Protein AF-A0A6A6UKY9-F1 (afdb_monomer)

Organism: NCBI:txid703497

Solvent-accessible surface area (backbone atoms only — not comparable to full-atom values): 7192 Å² total; per-residue (Å²): 136,90,79,84,81,82,80,82,78,79,77,76,78,80,74,79,72,76,80,62,87,58,61,52,54,58,41,51,21,41,38,36,56,42,82,43,54,93,46,61,36,49,35,68,48,76,55,53,34,64,42,56,34,28,21,30,5,48,64,37,50,41,63,57,99,52,43,53,72,31,89,56,48,74,26,42,31,41,39,37,50,97,94,44,77,47,76,31,28,31,38,31,61,31,85,89,42,54,71,41,15,38,33,25,16,50,57,31,34,53,75,80,38,72,84,47,91,62,58,40,78,76,31,32,39,37,52,99

Mean predicted aligned error: 8.74 Å

Sequence (128 aa):
MKSFASVLLLSGLAAAIPMANQKRDSGTGDATYYDVSPAKGSCGTQAGNNDPVVALSIPDMANGANPNANPLCGKTITITYGGNSFQGTVYDTCEGCAAGSIDLSQGWFPTVFPTGDGRVHGVTWSIS

Radius of gyration: 21.11 Å; Cα contacts (8 Å, |Δi|>4): 257; chains: 1; bounding box: 61×28×71 Å

Nearest PDB structures (foldseek):
  5ntb-assembly2_B  TM=8.643E-01  e=2.633E-11  Streptomyces mobaraensis
  4jjo-assembly1_A  TM=7.802E-01  e=1.157E-06  Clavibacter michiganensis
  4l48-assembly2_C  TM=7.457E-01  e=1.085E-06  Clavibacter michiganensis subsp. michiganensis NCPPB 382
  4avr-assembly1_B  TM=7.443E-01  e=1.623E-05  Pseudomonas aeruginosa PAO1
  2yuj-assembly1_A  TM=4.829E-01  e=1.815E-02  Homo sapiens

InterPro domains:
  IPR036908 RlpA-like domain superfamily [G3DSA:2.40.40.10] (22-127)
  IPR036908 RlpA-like domain superfamily [SSF50685] (27-126)

Structure (mmCIF, N/CA/C/O backbone):
data_AF-A0A6A6UKY9-F1
#
_entry.id   AF-A0A6A6UKY9-F1
#
loop_
_atom_site.group_PDB
_atom_site.id
_atom_site.type_symbol
_atom_site.label_atom_id
_atom_site.label_alt_id
_atom_site.label_comp_id
_atom_site.label_asym_id
_atom_site.label_entity_id
_atom_site.label_seq_id
_atom_site.pdbx_PDB_ins_code
_atom_site.Cartn_x
_atom_site.Cartn_y
_atom_site.Cartn_z
_atom_site.occupancy
_atom_site.B_iso_or_equiv
_atom_site.auth_seq_id
_atom_site.auth_comp_id
_atom_site.auth_asym_id
_atom_site.auth_atom_id
_atom_site.pdbx_PDB_model_num
ATOM 1 N N . MET A 1 1 ? -46.553 -19.170 -54.657 1.00 41.53 1 MET A N 1
ATOM 2 C CA . MET A 1 1 ? -45.137 -19.487 -54.947 1.00 41.53 1 MET A CA 1
ATOM 3 C C . MET A 1 1 ? -44.309 -18.935 -53.799 1.00 41.53 1 MET A C 1
ATOM 5 O O . MET A 1 1 ? -44.621 -17.856 -53.319 1.00 41.53 1 MET A O 1
ATOM 9 N N . LYS A 1 2 ? -43.392 -19.747 -53.271 1.00 40.88 2 LYS A N 1
ATOM 10 C CA . LYS A 1 2 ? -42.678 -19.545 -52.005 1.00 40.88 2 LYS A CA 1
ATOM 11 C C . LYS A 1 2 ? -41.505 -18.583 -52.224 1.00 40.88 2 LYS A C 1
ATOM 13 O O . LYS A 1 2 ? -40.719 -18.852 -53.121 1.00 40.88 2 LYS A O 1
ATOM 18 N N . SER A 1 3 ? -41.342 -17.569 -51.381 1.00 45.88 3 SER A N 1
ATOM 19 C CA . SER A 1 3 ? -40.032 -16.939 -51.177 1.00 45.88 3 SER A CA 1
ATOM 20 C C . SER A 1 3 ? -39.812 -16.723 -49.689 1.00 45.88 3 SER A C 1
ATOM 22 O O . SER A 1 3 ? -40.409 -15.844 -49.075 1.00 45.88 3 SER A O 1
ATOM 24 N N . PHE A 1 4 ? -38.974 -17.585 -49.122 1.00 51.28 4 PHE A N 1
ATOM 25 C CA . PHE A 1 4 ? -38.369 -17.408 -47.812 1.00 51.28 4 PHE A CA 1
ATOM 26 C C . PHE A 1 4 ? -37.178 -16.464 -47.992 1.00 51.28 4 PHE A C 1
ATOM 28 O O . PHE A 1 4 ? -36.269 -16.768 -48.762 1.00 51.28 4 PHE A O 1
ATOM 35 N N . ALA A 1 5 ? -37.193 -15.315 -47.319 1.00 53.22 5 ALA A N 1
ATOM 36 C CA . ALA A 1 5 ? -36.020 -14.459 -47.219 1.00 53.22 5 ALA A CA 1
ATOM 37 C C . ALA A 1 5 ? -35.097 -15.024 -46.129 1.00 53.22 5 ALA A C 1
ATOM 39 O O . ALA A 1 5 ? -35.503 -15.163 -44.974 1.00 53.22 5 ALA A O 1
ATOM 40 N N . SER A 1 6 ? -33.878 -15.395 -46.523 1.00 52.47 6 SER A N 1
ATOM 41 C CA . SER A 1 6 ? -32.817 -15.888 -45.645 1.00 52.47 6 SER A CA 1
ATOM 42 C C . SER A 1 6 ? -32.491 -14.887 -44.541 1.00 52.47 6 SER A C 1
ATOM 44 O O . SER A 1 6 ? -32.079 -13.761 -44.812 1.00 52.47 6 SER A O 1
ATOM 46 N N . VAL A 1 7 ? -32.600 -15.333 -43.293 1.00 56.91 7 VAL A N 1
ATOM 47 C CA . VAL A 1 7 ? -32.018 -14.646 -42.141 1.00 56.91 7 VAL A CA 1
ATOM 48 C C . VAL A 1 7 ? -30.530 -15.000 -42.109 1.00 56.91 7 VAL A C 1
ATOM 50 O O . VAL A 1 7 ? -30.158 -16.111 -41.734 1.00 56.91 7 VAL A O 1
ATOM 53 N N . LEU A 1 8 ? -29.672 -14.074 -42.542 1.00 53.53 8 LEU A N 1
ATOM 54 C CA . LEU A 1 8 ? -28.234 -14.154 -42.288 1.00 53.53 8 LEU A CA 1
ATOM 55 C C . LEU A 1 8 ? -27.988 -13.830 -40.810 1.00 53.53 8 LEU A C 1
ATOM 57 O O . LEU A 1 8 ? -27.949 -12.670 -40.407 1.00 53.53 8 LEU A O 1
ATOM 61 N N . LEU A 1 9 ? -27.831 -14.874 -40.000 1.00 53.72 9 LEU A N 1
ATOM 62 C CA . LEU A 1 9 ? -27.263 -14.768 -38.661 1.00 53.72 9 LEU A CA 1
ATOM 63 C C . LEU A 1 9 ? -25.771 -14.440 -38.810 1.00 53.72 9 LEU A C 1
ATOM 65 O O . LEU A 1 9 ? -24.958 -15.333 -39.040 1.00 53.72 9 LEU A O 1
ATOM 69 N N . LEU A 1 10 ? -25.400 -13.161 -38.693 1.00 54.88 10 LEU A N 1
ATOM 70 C CA . LEU A 1 10 ? -24.013 -12.799 -38.401 1.00 54.88 10 LEU A CA 1
ATOM 71 C C . LEU A 1 10 ? -23.723 -13.247 -36.966 1.00 54.88 10 LEU A C 1
ATOM 73 O O . LEU A 1 10 ? -24.028 -12.547 -36.002 1.00 54.88 10 LEU A O 1
ATOM 77 N N . SER A 1 11 ? -23.145 -14.437 -36.827 1.00 60.59 11 SER A N 1
ATOM 78 C CA . SER A 1 11 ? -22.480 -14.862 -35.602 1.00 60.59 11 SER A CA 1
ATOM 79 C C . SER A 1 11 ? -21.306 -13.915 -35.350 1.00 60.59 11 SER A C 1
ATOM 81 O O . SER A 1 11 ? -20.234 -14.073 -35.935 1.00 60.59 11 SER A O 1
ATOM 83 N N . GLY A 1 12 ? -21.523 -12.890 -34.527 1.00 59.25 12 GLY A N 1
ATOM 84 C CA . GLY A 1 12 ? -20.445 -12.046 -34.033 1.00 59.25 12 GLY A CA 1
ATOM 85 C C . GLY A 1 12 ? -19.465 -12.909 -33.246 1.00 59.25 12 GLY A C 1
ATOM 86 O O . GLY A 1 12 ? -19.816 -13.436 -32.192 1.00 59.25 12 GLY A O 1
ATOM 87 N N . LEU A 1 13 ? -18.244 -13.077 -33.758 1.00 59.88 13 LEU A N 1
ATOM 88 C CA . LEU A 1 13 ? -17.138 -13.557 -32.940 1.00 59.88 13 LEU A CA 1
ATOM 89 C C . LEU A 1 13 ? -16.892 -12.501 -31.858 1.00 59.88 13 LEU A C 1
ATOM 91 O O . LEU A 1 13 ? -16.353 -11.432 -32.140 1.00 59.88 13 LEU A O 1
ATOM 95 N N . ALA A 1 14 ? -17.269 -12.801 -30.619 1.00 62.69 14 ALA A N 1
ATOM 96 C CA . ALA A 1 14 ? -16.682 -12.126 -29.475 1.00 62.69 14 ALA A CA 1
ATOM 97 C C . ALA A 1 14 ? -15.205 -12.539 -29.429 1.00 62.69 14 ALA A C 1
ATOM 99 O O . ALA A 1 14 ? -14.867 -13.631 -28.973 1.00 62.69 14 ALA A O 1
ATOM 100 N N . ALA A 1 15 ? -14.319 -11.699 -29.964 1.00 60.22 15 ALA A N 1
ATOM 101 C CA . ALA A 1 15 ? -12.900 -11.834 -29.691 1.00 60.22 15 ALA A CA 1
ATOM 102 C C . ALA A 1 15 ? -12.717 -11.639 -28.180 1.00 60.22 15 ALA A C 1
ATOM 104 O O . ALA A 1 15 ? -12.991 -10.559 -27.656 1.00 60.22 15 ALA A O 1
ATOM 105 N N . ALA A 1 16 ? -12.298 -12.689 -27.472 1.00 61.09 16 ALA A N 1
ATOM 106 C CA . ALA A 1 16 ? -11.808 -12.548 -26.112 1.00 61.09 16 ALA A CA 1
ATOM 107 C C . ALA A 1 16 ? -10.575 -11.640 -26.182 1.00 61.09 16 ALA A C 1
ATOM 109 O O . ALA A 1 16 ? -9.507 -12.070 -26.617 1.00 61.09 16 ALA A O 1
ATOM 110 N N . ILE A 1 17 ? -10.742 -10.361 -25.836 1.00 60.03 17 ILE A N 1
ATOM 111 C CA . ILE A 1 17 ? -9.611 -9.457 -25.661 1.00 60.03 17 ILE A CA 1
ATOM 112 C C . ILE A 1 17 ? -8.780 -10.100 -24.549 1.00 60.03 17 ILE A C 1
ATOM 114 O O . ILE A 1 17 ? -9.328 -10.324 -23.464 1.00 60.03 17 ILE A O 1
ATOM 118 N N . PRO A 1 18 ? -7.506 -10.457 -24.787 1.00 53.19 18 PRO A N 1
ATOM 119 C CA . PRO A 1 18 ? -6.663 -10.895 -23.694 1.00 53.19 18 PRO A CA 1
ATOM 120 C C . PRO A 1 18 ? -6.673 -9.751 -22.686 1.00 53.19 18 PRO A C 1
ATOM 122 O O . PRO A 1 18 ? -6.326 -8.622 -23.039 1.00 53.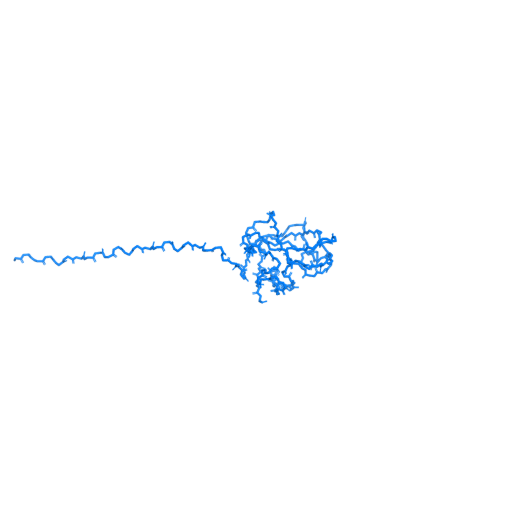19 18 PRO A O 1
ATOM 125 N N . MET A 1 19 ? -7.145 -10.015 -21.463 1.00 52.22 19 MET A N 1
ATOM 126 C CA . MET A 1 19 ? -6.977 -9.073 -20.367 1.00 52.22 19 MET A CA 1
ATOM 127 C C . MET A 1 19 ? -5.473 -8.941 -20.190 1.00 52.22 19 MET A C 1
ATOM 129 O O . MET A 1 19 ? -4.822 -9.798 -19.598 1.00 52.22 19 MET A O 1
ATOM 133 N N . ALA A 1 20 ? -4.905 -7.926 -20.840 1.00 50.97 20 ALA A N 1
ATOM 134 C CA . ALA A 1 20 ? -3.524 -7.557 -20.657 1.00 50.97 20 ALA A CA 1
ATOM 135 C C . ALA A 1 20 ? -3.286 -7.432 -19.152 1.00 50.97 20 ALA A C 1
ATOM 137 O O . ALA A 1 20 ? -4.213 -7.113 -18.407 1.00 50.97 20 ALA A O 1
ATOM 138 N N . ASN A 1 21 ? -2.053 -7.700 -18.738 1.00 55.69 21 ASN A N 1
ATOM 139 C CA . ASN A 1 21 ? -1.543 -7.537 -17.383 1.00 55.69 21 ASN A CA 1
ATOM 140 C C . ASN A 1 21 ? -1.655 -6.053 -16.973 1.00 55.69 21 ASN A C 1
ATOM 142 O O . ASN A 1 21 ? -0.679 -5.308 -16.990 1.00 55.69 21 ASN A O 1
ATOM 146 N N . GLN A 1 22 ? -2.887 -5.590 -16.769 1.00 60.97 22 GLN A N 1
ATOM 147 C CA . GLN A 1 22 ? -3.242 -4.212 -16.509 1.00 60.97 22 GLN A CA 1
ATOM 148 C C . GLN A 1 22 ? -3.105 -4.010 -15.024 1.00 60.97 22 GLN A C 1
ATOM 150 O O . GLN A 1 22 ? -3.677 -4.732 -14.206 1.00 60.97 22 GLN A O 1
ATOM 155 N N . LYS A 1 23 ? -2.323 -2.998 -14.702 1.00 71.31 23 LYS A N 1
ATOM 156 C CA . LYS A 1 23 ? -2.174 -2.552 -13.344 1.00 71.31 23 LYS A CA 1
ATOM 157 C C . LYS A 1 23 ? -3.525 -2.101 -12.803 1.00 71.31 23 LYS A C 1
ATOM 159 O O . LYS A 1 23 ? -4.273 -1.429 -13.511 1.00 71.31 23 LYS A O 1
ATOM 164 N N . ARG A 1 24 ? -3.833 -2.468 -11.562 1.00 81.00 24 ARG A N 1
ATOM 165 C CA . ARG A 1 24 ? -5.114 -2.124 -10.943 1.00 81.00 24 ARG A CA 1
ATOM 166 C C . ARG A 1 24 ? -4.970 -0.889 -10.070 1.00 81.00 24 ARG A C 1
ATOM 168 O O . ARG A 1 24 ? -4.059 -0.800 -9.253 1.00 81.00 24 ARG A O 1
ATOM 175 N N . ASP A 1 25 ? -5.883 0.052 -10.262 1.00 90.12 25 ASP A N 1
ATOM 176 C CA . ASP A 1 25 ? -6.042 1.254 -9.444 1.00 90.12 25 ASP A CA 1
ATOM 177 C C . ASP A 1 25 ? -7.032 1.041 -8.289 1.00 90.12 25 ASP A C 1
ATOM 179 O O . ASP A 1 25 ? -7.258 1.945 -7.496 1.00 90.12 25 ASP A O 1
ATOM 183 N N . SER A 1 26 ? -7.627 -0.146 -8.174 1.00 96.69 26 SER A N 1
ATOM 184 C CA . SER A 1 26 ? -8.548 -0.510 -7.101 1.00 96.69 26 SER A CA 1
ATOM 185 C C . SER A 1 26 ? -8.641 -2.022 -6.914 1.00 96.69 26 SER A C 1
ATOM 187 O O . SER A 1 26 ? -8.439 -2.800 -7.855 1.00 96.69 26 SER A O 1
ATOM 189 N N . GLY A 1 27 ? -8.986 -2.454 -5.701 1.00 97.12 27 GLY A N 1
ATOM 190 C CA . GLY A 1 27 ? -9.056 -3.869 -5.360 1.00 97.12 27 GLY A CA 1
ATOM 191 C C . GLY A 1 27 ? -9.844 -4.187 -4.097 1.00 97.12 27 GLY A C 1
ATOM 192 O O . GLY A 1 27 ? -10.315 -3.314 -3.367 1.00 97.12 27 GLY A O 1
ATOM 193 N N . THR A 1 28 ? -10.037 -5.484 -3.879 1.00 98.44 28 THR A N 1
ATOM 194 C CA . THR A 1 28 ? -10.657 -6.045 -2.679 1.00 98.44 28 THR A CA 1
ATOM 195 C C . THR A 1 28 ? -9.958 -7.351 -2.351 1.00 98.44 28 THR A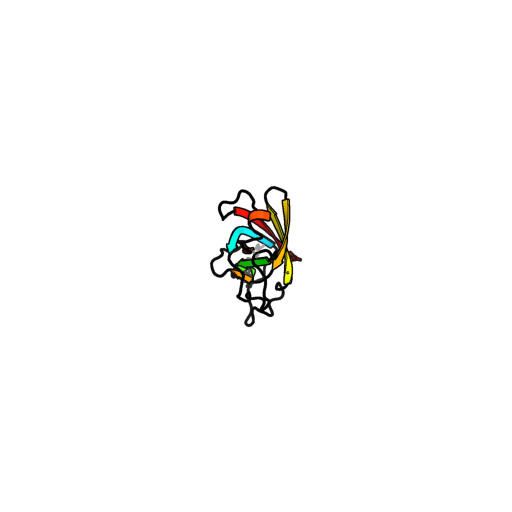 C 1
ATOM 197 O O . THR A 1 28 ? -9.779 -8.174 -3.249 1.00 98.44 28 THR A O 1
ATOM 200 N N . GLY A 1 29 ? -9.580 -7.544 -1.095 1.00 97.94 29 GLY A N 1
ATOM 201 C CA . GLY A 1 29 ? -8.850 -8.728 -0.668 1.00 97.94 29 GLY A CA 1
ATOM 202 C C . GLY A 1 29 ? -8.521 -8.699 0.815 1.00 97.94 29 GLY A C 1
ATOM 203 O O . GLY A 1 29 ? -9.229 -8.079 1.614 1.00 97.94 29 GLY A O 1
ATOM 204 N N . ASP A 1 30 ? -7.447 -9.393 1.163 1.00 98.38 30 ASP A N 1
ATOM 205 C CA . ASP A 1 30 ? -6.949 -9.434 2.530 1.00 98.38 30 ASP A CA 1
ATOM 206 C C . ASP A 1 30 ? -5.959 -8.296 2.779 1.00 98.38 30 ASP A C 1
ATOM 208 O O . ASP A 1 30 ? -5.216 -7.906 1.880 1.00 98.38 30 ASP A O 1
ATOM 212 N N . ALA A 1 31 ? -5.896 -7.822 4.017 1.00 98.38 31 ALA A N 1
ATOM 213 C CA . ALA A 1 31 ? -4.789 -7.022 4.513 1.00 98.38 31 ALA A CA 1
ATOM 214 C C . ALA A 1 31 ? -3.997 -7.806 5.560 1.00 98.38 31 ALA A C 1
ATOM 216 O O . ALA A 1 31 ? -4.582 -8.354 6.500 1.00 98.38 31 ALA A O 1
ATOM 217 N N . THR A 1 32 ? -2.677 -7.825 5.416 1.00 98.44 32 THR A N 1
ATOM 218 C CA . THR A 1 32 ? -1.723 -8.327 6.417 1.00 98.44 32 THR A CA 1
ATOM 219 C C . THR A 1 32 ? -0.675 -7.263 6.732 1.00 98.44 32 THR A C 1
ATOM 221 O O . THR A 1 32 ? -0.862 -6.090 6.388 1.00 98.44 32 THR A O 1
ATOM 224 N N . TYR A 1 33 ? 0.399 -7.653 7.420 1.00 98.12 33 TYR A N 1
ATOM 225 C CA . TYR A 1 33 ? 1.557 -6.798 7.601 1.00 98.12 33 TYR A CA 1
ATOM 226 C C . TYR A 1 33 ? 2.892 -7.535 7.472 1.00 98.12 33 TYR A C 1
ATOM 228 O O . TYR A 1 33 ? 2.981 -8.744 7.700 1.00 98.12 33 TYR A O 1
ATOM 236 N N . TYR A 1 34 ? 3.950 -6.761 7.221 1.00 97.44 34 TYR A N 1
ATOM 237 C CA . TYR A 1 34 ? 5.329 -7.239 7.165 1.00 97.44 34 TYR A CA 1
ATOM 238 C C . TYR A 1 34 ? 6.334 -6.213 7.715 1.00 97.44 34 TYR A C 1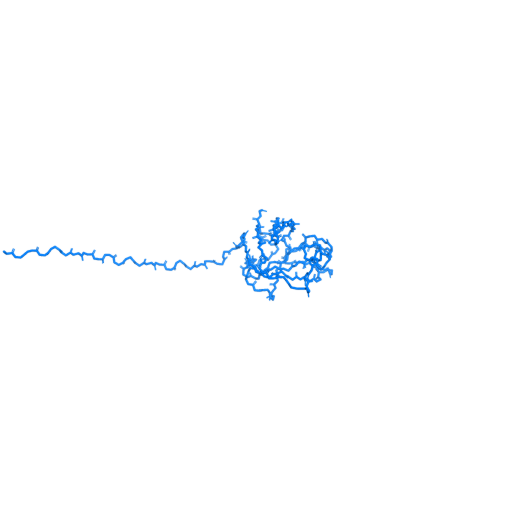
ATOM 240 O O . TYR A 1 34 ? 6.021 -5.033 7.909 1.00 97.44 34 TYR A O 1
ATOM 248 N N . ASP A 1 35 ? 7.553 -6.683 7.988 1.00 97.25 35 ASP A N 1
ATOM 249 C CA . ASP A 1 35 ? 8.694 -5.835 8.338 1.00 97.25 35 ASP A CA 1
ATOM 250 C C . ASP A 1 35 ? 9.269 -5.199 7.063 1.00 97.25 35 ASP A C 1
ATOM 252 O O . ASP A 1 35 ? 9.753 -5.905 6.175 1.00 97.25 35 ASP A O 1
ATOM 256 N N . VAL A 1 36 ? 9.192 -3.870 6.955 1.00 95.00 36 VAL A N 1
ATOM 257 C CA . VAL A 1 36 ? 9.576 -3.119 5.743 1.00 95.00 36 VAL A CA 1
ATOM 258 C C . VAL A 1 36 ? 11.012 -2.595 5.802 1.00 95.00 36 VAL A C 1
ATOM 260 O O . VAL A 1 36 ? 11.521 -2.076 4.809 1.00 95.00 36 VAL A O 1
ATOM 263 N N . SER A 1 37 ? 11.664 -2.707 6.963 1.00 91.19 37 SER A N 1
ATOM 264 C CA . SER A 1 37 ? 12.984 -2.149 7.265 1.00 91.19 37 SER A CA 1
ATOM 265 C C . SER A 1 37 ? 13.977 -3.271 7.601 1.00 91.19 37 SER A C 1
ATOM 267 O O . SER A 1 37 ? 13.582 -4.289 8.157 1.00 91.19 37 SER A O 1
ATOM 269 N N . PRO A 1 38 ? 15.284 -3.144 7.291 1.00 88.50 38 PRO A N 1
ATOM 270 C CA . PRO A 1 38 ? 15.987 -2.005 6.681 1.00 88.50 38 PRO A CA 1
ATOM 271 C C . PRO A 1 38 ? 16.045 -2.054 5.144 1.00 88.50 38 PRO A C 1
ATOM 273 O O . PRO A 1 38 ? 16.793 -1.291 4.519 1.00 88.50 38 PRO A O 1
ATOM 276 N N . ALA A 1 39 ? 15.326 -2.992 4.527 1.00 86.94 39 ALA A N 1
ATOM 277 C CA . ALA A 1 39 ? 15.357 -3.207 3.089 1.00 86.94 39 ALA A CA 1
ATOM 278 C C . ALA A 1 39 ? 14.650 -2.082 2.316 1.00 86.94 39 ALA A C 1
ATOM 280 O O . ALA A 1 39 ? 13.861 -1.307 2.848 1.00 86.94 39 ALA A O 1
ATOM 281 N N . LYS A 1 40 ? 14.962 -1.993 1.023 1.00 95.06 40 LYS A N 1
ATOM 282 C CA . LYS A 1 40 ? 14.198 -1.175 0.082 1.00 95.06 40 LYS A CA 1
ATOM 283 C C . LYS A 1 40 ? 13.074 -2.021 -0.497 1.00 95.06 40 LYS A C 1
ATOM 285 O O . LYS A 1 40 ? 13.348 -3.138 -0.929 1.00 95.06 40 LYS A O 1
ATOM 290 N N . GLY A 1 41 ? 11.867 -1.469 -0.560 1.00 96.31 41 GLY A N 1
ATOM 291 C CA . GLY A 1 41 ? 10.765 -2.083 -1.297 1.00 96.31 41 GLY A CA 1
ATOM 292 C C . GLY A 1 41 ? 11.031 -2.088 -2.804 1.00 96.31 41 GLY A C 1
ATOM 293 O O . GLY A 1 41 ? 11.962 -1.438 -3.297 1.00 96.31 41 GLY A O 1
ATOM 294 N N . SER A 1 42 ? 10.180 -2.773 -3.565 1.00 97.94 42 SER A N 1
ATOM 295 C CA . SER A 1 42 ? 10.265 -2.885 -5.023 1.00 97.94 42 SER A CA 1
ATOM 296 C C . SER A 1 42 ? 10.209 -1.536 -5.746 1.00 97.94 42 SER A C 1
ATOM 298 O O . SER A 1 42 ? 10.576 -1.458 -6.911 1.00 97.94 42 SER A O 1
ATOM 300 N N . CYS A 1 43 ? 9.755 -0.469 -5.080 1.00 98.19 43 CYS A N 1
ATOM 301 C CA . CYS A 1 43 ? 9.807 0.895 -5.605 1.00 98.19 43 CYS A CA 1
ATOM 302 C C . CYS A 1 43 ? 11.184 1.574 -5.476 1.00 98.19 43 CYS A C 1
ATOM 304 O O . CYS A 1 43 ? 11.377 2.682 -5.973 1.00 98.19 43 CYS A O 1
ATOM 306 N N . GLY A 1 44 ? 12.165 0.933 -4.835 1.00 97.56 44 GLY A N 1
ATOM 307 C CA . GLY A 1 44 ? 13.554 1.400 -4.754 1.00 97.56 44 GLY A CA 1
ATOM 308 C C . GLY A 1 44 ? 13.840 2.452 -3.671 1.00 97.56 44 GLY A C 1
ATOM 309 O O . GLY A 1 44 ? 14.985 2.918 -3.549 1.00 97.56 44 GLY A O 1
ATOM 310 N N . THR A 1 45 ? 12.839 2.814 -2.868 1.00 95.94 45 THR A N 1
ATOM 311 C CA . THR A 1 45 ? 12.947 3.716 -1.711 1.00 95.94 45 THR A CA 1
ATOM 312 C C . THR A 1 45 ? 13.033 2.927 -0.401 1.00 95.94 45 THR A C 1
ATOM 314 O O . THR A 1 45 ? 12.793 1.724 -0.386 1.00 95.94 45 THR A O 1
ATOM 317 N N . GLN A 1 46 ? 13.443 3.587 0.688 1.00 96.19 46 GLN A N 1
ATOM 318 C CA . GLN A 1 46 ? 13.390 3.029 2.047 1.00 96.19 46 GLN A CA 1
ATOM 319 C C . GLN A 1 46 ? 12.178 3.595 2.787 1.00 96.19 46 GLN A C 1
ATOM 321 O O . GLN A 1 46 ? 11.812 4.749 2.555 1.00 96.19 46 GLN A O 1
ATOM 326 N N . ALA A 1 47 ? 11.617 2.801 3.693 1.00 96.81 47 ALA A N 1
ATOM 327 C CA . ALA A 1 47 ? 10.593 3.194 4.653 1.00 96.81 47 ALA A CA 1
ATOM 328 C C . ALA A 1 47 ? 10.870 2.520 6.009 1.00 96.81 47 ALA A C 1
ATOM 330 O O . ALA A 1 47 ? 11.585 1.518 6.087 1.00 96.81 47 ALA A O 1
ATOM 331 N N . GLY A 1 48 ? 10.329 3.082 7.084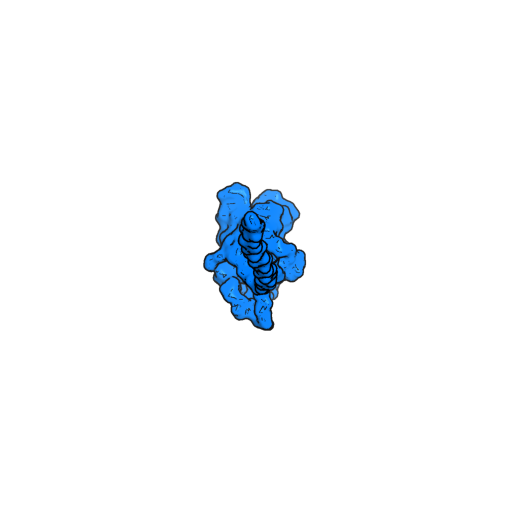 1.00 97.62 48 GLY A N 1
ATOM 332 C CA . GLY A 1 48 ? 10.321 2.494 8.418 1.00 97.62 48 GLY A CA 1
ATOM 333 C C . GLY A 1 48 ? 9.017 1.755 8.720 1.00 97.62 48 GLY A C 1
ATOM 334 O O . GLY A 1 48 ? 7.976 2.018 8.125 1.00 97.62 48 GLY A O 1
ATOM 335 N N . ASN A 1 49 ? 9.043 0.872 9.722 1.00 96.94 49 ASN A N 1
ATOM 336 C CA . ASN A 1 49 ? 7.881 0.046 10.083 1.00 96.94 49 ASN A CA 1
ATOM 337 C C . ASN A 1 49 ? 6.645 0.832 10.531 1.00 96.94 49 ASN A C 1
ATOM 339 O O . ASN A 1 49 ? 5.558 0.272 10.518 1.00 96.94 49 ASN A O 1
ATOM 343 N N . ASN A 1 50 ? 6.785 2.102 10.910 1.00 97.56 50 ASN A N 1
ATOM 344 C CA . ASN A 1 50 ? 5.657 2.956 11.295 1.00 97.56 50 ASN A CA 1
ATOM 345 C C . ASN A 1 50 ? 5.174 3.871 10.159 1.00 97.56 50 ASN A C 1
ATOM 347 O O . ASN A 1 50 ? 4.186 4.580 10.341 1.00 97.56 50 ASN A O 1
ATOM 351 N N . ASP A 1 51 ? 5.863 3.890 9.015 1.00 98.25 51 ASP A N 1
ATOM 352 C CA . ASP A 1 51 ? 5.454 4.717 7.884 1.00 98.25 51 ASP A CA 1
ATOM 353 C C . ASP A 1 51 ? 4.203 4.113 7.232 1.00 98.25 51 ASP A C 1
ATOM 355 O O . ASP A 1 51 ? 4.118 2.888 7.116 1.00 98.25 51 ASP A O 1
ATOM 359 N N . PRO A 1 52 ? 3.236 4.924 6.769 1.00 98.44 52 PRO A N 1
ATOM 360 C CA . PRO A 1 52 ? 2.012 4.427 6.153 1.00 98.44 52 PRO A CA 1
ATOM 361 C C . PRO A 1 52 ? 2.277 3.965 4.713 1.00 98.44 52 PRO A C 1
ATOM 363 O O . PRO A 1 52 ? 1.937 4.643 3.741 1.00 98.44 52 PRO A O 1
ATOM 366 N N . VAL A 1 53 ? 2.936 2.818 4.570 1.00 98.62 53 VAL A N 1
ATOM 367 C CA . VAL A 1 53 ? 3.319 2.215 3.289 1.00 98.62 53 VAL A CA 1
ATOM 368 C C . VAL A 1 53 ? 2.646 0.862 3.081 1.00 98.62 53 VAL A C 1
ATOM 370 O O . VAL A 1 53 ? 2.297 0.172 4.041 1.00 98.62 53 VAL A O 1
ATOM 373 N N . VAL A 1 54 ? 2.445 0.507 1.811 1.00 98.62 54 VAL A N 1
ATOM 374 C CA . VAL A 1 54 ? 1.711 -0.691 1.391 1.00 98.62 54 VAL A CA 1
ATOM 375 C C . VAL A 1 54 ? 2.442 -1.413 0.265 1.00 98.62 54 VAL A C 1
ATOM 377 O O . VAL A 1 54 ? 2.843 -0.796 -0.729 1.00 98.62 54 VAL A O 1
ATOM 380 N N . ALA A 1 55 ? 2.541 -2.732 0.387 1.00 98.62 55 ALA A N 1
ATOM 381 C CA . ALA A 1 55 ? 2.883 -3.635 -0.695 1.00 98.62 55 ALA A CA 1
ATOM 382 C C . ALA A 1 55 ? 1.613 -4.109 -1.420 1.00 98.62 55 ALA A C 1
ATOM 384 O O . ALA A 1 55 ? 0.645 -4.535 -0.786 1.00 98.62 55 ALA A O 1
ATOM 385 N N . LEU A 1 56 ? 1.618 -4.059 -2.751 1.00 98.62 56 LEU A N 1
ATOM 386 C CA . LEU A 1 56 ? 0.552 -4.625 -3.586 1.00 98.62 56 LEU A CA 1
ATOM 387 C C . LEU A 1 56 ? 0.916 -6.050 -4.011 1.00 98.62 56 LEU A C 1
ATOM 389 O O . LEU A 1 56 ? 2.089 -6.345 -4.222 1.00 98.62 56 LEU A O 1
ATOM 393 N N . SER A 1 57 ? -0.069 -6.928 -4.197 1.00 98.25 57 SER A N 1
ATOM 394 C CA . SER A 1 57 ? 0.170 -8.266 -4.759 1.00 98.25 57 SER A CA 1
ATOM 395 C C . SER A 1 57 ? 0.863 -8.217 -6.133 1.00 98.25 57 SER A C 1
ATOM 397 O O . SER A 1 57 ? 0.742 -7.224 -6.855 1.00 98.25 57 SER A O 1
ATOM 399 N N . ILE A 1 58 ? 1.547 -9.294 -6.547 1.00 97.25 58 ILE A N 1
ATOM 400 C CA . ILE A 1 58 ? 2.157 -9.377 -7.894 1.00 97.25 58 ILE A CA 1
ATOM 401 C C . ILE A 1 58 ? 1.150 -9.014 -9.008 1.00 97.25 58 ILE A C 1
ATOM 403 O O . ILE A 1 58 ? 1.496 -8.173 -9.847 1.00 97.25 58 ILE A O 1
ATOM 407 N N . PRO A 1 59 ? -0.079 -9.577 -9.038 1.00 96.25 59 PRO A N 1
ATOM 408 C CA . PRO A 1 59 ? -1.064 -9.237 -10.065 1.00 96.25 59 PRO A CA 1
ATOM 409 C C . PRO A 1 59 ? -1.475 -7.759 -10.085 1.00 96.25 59 PRO A C 1
ATOM 411 O O . PRO A 1 59 ? -1.654 -7.201 -11.163 1.00 96.25 59 PRO A O 1
ATOM 414 N N . ASP A 1 60 ? -1.607 -7.108 -8.925 1.00 97.50 60 ASP A N 1
ATOM 415 C CA . ASP A 1 60 ? -2.045 -5.704 -8.862 1.00 97.50 60 ASP A CA 1
ATOM 416 C C . ASP A 1 60 ? -0.881 -4.725 -9.080 1.00 97.50 60 ASP A C 1
ATOM 418 O O . ASP A 1 60 ? -1.044 -3.634 -9.646 1.00 97.50 60 ASP A O 1
ATOM 422 N N . MET A 1 61 ? 0.325 -5.108 -8.651 1.00 96.88 61 MET A N 1
ATOM 423 C CA . MET A 1 61 ? 1.522 -4.318 -8.890 1.00 96.88 61 MET A CA 1
ATOM 424 C C . MET A 1 61 ? 1.929 -4.373 -10.362 1.00 96.88 61 MET A C 1
ATOM 426 O O . MET A 1 61 ? 2.338 -3.345 -10.899 1.00 96.88 61 MET A O 1
ATOM 430 N N . ALA A 1 62 ? 1.765 -5.529 -11.018 1.00 96.38 62 ALA A N 1
ATOM 431 C CA . ALA A 1 62 ? 2.020 -5.742 -12.444 1.00 96.38 62 ALA A CA 1
ATOM 432 C C . ALA A 1 62 ? 3.353 -5.119 -12.904 1.00 96.38 62 ALA A C 1
ATOM 434 O O . ALA A 1 62 ? 3.397 -4.325 -13.846 1.00 96.38 62 ALA A O 1
ATOM 435 N N . ASN A 1 63 ? 4.438 -5.428 -12.185 1.00 96.19 63 ASN A N 1
ATOM 436 C CA . ASN A 1 63 ? 5.752 -4.849 -12.458 1.00 96.19 63 ASN A CA 1
ATOM 437 C C . ASN A 1 63 ? 6.202 -5.095 -13.903 1.00 96.19 63 ASN A C 1
ATOM 439 O O . ASN A 1 63 ? 6.049 -6.187 -14.449 1.00 96.19 63 ASN A O 1
ATOM 443 N N . GLY A 1 64 ? 6.807 -4.065 -14.496 1.00 94.56 64 GLY A N 1
ATOM 444 C CA . GLY A 1 64 ? 7.593 -4.204 -15.717 1.00 94.56 64 GLY A CA 1
ATOM 445 C C . GLY A 1 64 ? 9.005 -4.719 -15.425 1.00 94.56 64 GLY A C 1
ATOM 446 O O . GLY A 1 64 ? 9.318 -5.142 -14.315 1.00 94.56 64 GLY A O 1
ATOM 447 N N . ALA A 1 65 ? 9.892 -4.615 -16.417 1.00 96.44 65 ALA A N 1
ATOM 448 C CA . ALA A 1 65 ? 11.281 -5.069 -16.292 1.00 96.44 65 ALA A CA 1
ATOM 449 C C . ALA A 1 65 ? 12.064 -4.377 -15.157 1.00 96.44 65 ALA A C 1
ATOM 451 O O . ALA A 1 65 ? 12.964 -4.978 -14.580 1.00 96.44 65 ALA A O 1
ATOM 452 N N . ASN A 1 66 ? 11.725 -3.122 -14.841 1.00 97.19 66 ASN A N 1
ATOM 453 C CA . ASN A 1 66 ? 12.265 -2.399 -13.694 1.00 97.19 66 ASN A CA 1
ATOM 454 C C . ASN A 1 66 ? 11.124 -2.058 -12.715 1.00 97.19 66 ASN A C 1
ATOM 456 O O . ASN A 1 66 ? 10.345 -1.148 -13.016 1.00 97.19 66 ASN A O 1
ATOM 460 N N . PRO A 1 67 ? 11.019 -2.737 -11.559 1.00 97.00 67 PRO A N 1
ATOM 461 C CA . PRO A 1 67 ? 9.957 -2.479 -10.587 1.00 97.00 67 PRO A CA 1
ATOM 462 C C . PRO A 1 67 ? 10.059 -1.079 -9.959 1.00 97.00 67 PRO A C 1
ATOM 464 O O . PRO A 1 67 ? 9.034 -0.467 -9.672 1.00 97.00 67 PRO A O 1
ATOM 467 N N . ASN A 1 68 ? 11.260 -0.499 -9.870 1.00 98.06 68 ASN A N 1
ATOM 468 C CA . ASN A 1 68 ? 11.452 0.848 -9.320 1.00 98.06 68 ASN A CA 1
ATOM 469 C C . ASN A 1 68 ? 10.832 1.939 -10.210 1.00 98.06 68 ASN A C 1
ATOM 471 O O . ASN A 1 68 ? 10.567 3.044 -9.749 1.00 98.06 68 ASN A O 1
ATOM 475 N N . ALA A 1 69 ? 10.641 1.649 -11.502 1.00 97.38 69 ALA A N 1
ATOM 476 C CA . ALA A 1 69 ? 10.037 2.560 -12.474 1.00 97.38 69 ALA A CA 1
ATOM 477 C C . ALA A 1 69 ? 8.526 2.329 -12.636 1.00 97.38 69 ALA A C 1
ATOM 479 O O . ALA A 1 69 ? 7.913 2.833 -13.580 1.00 97.38 69 ALA A O 1
ATOM 480 N N . ASN A 1 70 ? 7.923 1.530 -11.757 1.00 96.69 70 ASN A N 1
ATOM 481 C CA . ASN A 1 70 ? 6.511 1.227 -11.828 1.00 96.69 70 ASN A CA 1
ATOM 482 C C . ASN A 1 70 ? 5.672 2.500 -11.554 1.00 96.69 70 ASN A C 1
ATOM 484 O O . ASN A 1 70 ? 5.882 3.155 -10.534 1.00 96.69 70 ASN A O 1
ATOM 488 N N . PRO A 1 71 ? 4.692 2.854 -12.410 1.00 96.25 71 PRO A N 1
ATOM 489 C CA . PRO A 1 71 ? 3.929 4.098 -12.283 1.00 96.25 71 PRO A CA 1
ATOM 490 C C . PRO A 1 71 ? 3.037 4.206 -11.037 1.00 96.25 71 PRO A C 1
ATOM 492 O O . PRO A 1 71 ? 2.555 5.305 -10.765 1.00 96.25 71 PRO A O 1
ATOM 495 N N . LEU A 1 72 ? 2.790 3.118 -10.287 1.00 97.19 72 LEU A N 1
ATOM 496 C CA . LEU A 1 72 ? 2.129 3.253 -8.977 1.00 97.19 72 LEU A CA 1
ATOM 497 C C . LEU A 1 72 ? 3.092 3.478 -7.821 1.00 97.19 72 LEU A C 1
ATOM 499 O O . LEU A 1 72 ? 2.625 3.824 -6.745 1.00 97.19 72 LEU A O 1
ATOM 503 N N . CYS A 1 73 ? 4.402 3.332 -8.003 1.00 98.06 73 CYS A N 1
ATOM 504 C CA . CYS A 1 73 ? 5.341 3.656 -6.937 1.00 98.06 73 CYS A CA 1
ATOM 505 C C . CYS A 1 73 ? 5.175 5.108 -6.481 1.00 98.06 73 CYS A C 1
ATOM 507 O O . CYS A 1 73 ? 5.168 6.031 -7.296 1.00 98.06 73 CYS A O 1
ATOM 509 N N . GLY A 1 74 ? 5.016 5.306 -5.171 1.00 97.88 74 GLY A N 1
ATOM 510 C CA . GLY A 1 74 ? 4.791 6.627 -4.584 1.00 97.88 74 GLY A CA 1
ATOM 511 C C . GLY A 1 74 ? 3.365 7.168 -4.738 1.00 97.88 74 GLY A C 1
ATOM 512 O O . GLY A 1 74 ? 3.094 8.276 -4.277 1.00 97.88 74 GLY A O 1
ATOM 513 N N . LYS A 1 75 ? 2.444 6.427 -5.368 1.00 98.25 75 LYS A N 1
ATOM 514 C CA . LYS A 1 75 ? 1.035 6.826 -5.446 1.00 98.25 75 LYS A CA 1
ATOM 515 C C . LYS A 1 75 ? 0.333 6.650 -4.110 1.00 98.25 75 LYS A C 1
ATOM 517 O O . LYS A 1 75 ? 0.675 5.765 -3.322 1.00 98.25 75 LYS A O 1
ATOM 522 N N . THR A 1 76 ? -0.675 7.490 -3.886 1.00 98.56 76 THR A N 1
ATOM 523 C CA . THR A 1 76 ? -1.502 7.395 -2.684 1.00 98.56 76 THR A CA 1
ATOM 524 C C . THR A 1 76 ? -2.457 6.225 -2.841 1.00 98.56 76 THR A C 1
ATOM 526 O O . THR A 1 76 ? -3.151 6.130 -3.850 1.00 98.56 76 THR A O 1
ATOM 529 N N . ILE A 1 77 ? -2.506 5.357 -1.836 1.00 98.75 77 ILE A N 1
ATOM 530 C CA . ILE A 1 77 ? -3.505 4.298 -1.716 1.00 98.75 77 ILE A CA 1
ATOM 531 C C . ILE A 1 77 ? -4.449 4.629 -0.563 1.00 98.75 77 ILE A C 1
ATOM 533 O O . ILE A 1 77 ? -4.014 4.896 0.556 1.00 98.75 77 ILE A O 1
ATOM 537 N N . THR A 1 78 ? -5.749 4.609 -0.842 1.00 98.69 78 THR A N 1
ATOM 538 C CA . THR A 1 78 ? -6.809 4.728 0.159 1.00 98.69 78 THR A CA 1
ATOM 539 C C . THR A 1 78 ? -7.358 3.343 0.458 1.00 98.69 78 THR A C 1
ATOM 541 O O . THR A 1 78 ? -7.915 2.704 -0.432 1.00 98.69 78 THR A O 1
ATOM 544 N N . ILE A 1 79 ? -7.204 2.893 1.700 1.00 98.56 79 ILE A N 1
ATOM 545 C CA . ILE A 1 79 ? -7.702 1.623 2.233 1.00 98.56 79 ILE A CA 1
ATOM 546 C C . ILE A 1 79 ? -9.012 1.892 2.971 1.00 98.56 79 ILE A C 1
ATOM 548 O O . ILE A 1 79 ? -9.046 2.752 3.848 1.00 98.56 79 ILE A O 1
ATOM 552 N N . THR A 1 80 ? -10.066 1.140 2.666 1.00 98.06 80 THR A N 1
ATOM 553 C CA . THR A 1 80 ? -11.383 1.265 3.294 1.00 98.06 80 THR A CA 1
ATOM 554 C C . THR A 1 80 ? -11.830 -0.061 3.906 1.00 98.06 80 THR A C 1
ATOM 556 O O . THR A 1 80 ? -11.881 -1.097 3.233 1.00 98.06 80 THR A O 1
ATOM 559 N N . TYR A 1 81 ? -12.190 -0.015 5.191 1.00 96.06 81 TYR A N 1
ATOM 560 C CA . TYR A 1 81 ? -12.691 -1.155 5.959 1.00 96.06 81 TYR A CA 1
ATOM 561 C C . TYR A 1 81 ? -13.590 -0.690 7.111 1.00 96.06 81 TYR A C 1
ATOM 563 O O . TYR A 1 81 ? -13.293 0.294 7.790 1.00 96.06 81 TYR A O 1
ATOM 571 N N . GLY A 1 82 ? -14.710 -1.386 7.335 1.00 92.38 82 GLY A N 1
ATOM 572 C CA . GLY A 1 82 ? -15.619 -1.091 8.452 1.00 92.38 82 GLY A CA 1
ATOM 573 C C . GLY A 1 82 ? -16.161 0.347 8.478 1.00 92.38 82 GLY A C 1
ATOM 574 O O . GLY A 1 82 ? -16.420 0.875 9.553 1.00 92.38 82 GLY A O 1
ATOM 575 N N . GLY A 1 83 ? -16.283 0.999 7.315 1.00 94.50 83 GLY A N 1
ATOM 576 C CA . GLY A 1 83 ? -16.725 2.396 7.192 1.00 94.50 83 GLY A CA 1
ATOM 577 C C . GLY A 1 83 ? -15.637 3.453 7.424 1.00 94.50 83 GLY A C 1
ATOM 578 O O . GLY A 1 83 ? -15.917 4.639 7.268 1.00 94.50 83 GLY A O 1
ATOM 579 N N . ASN A 1 84 ? -14.408 3.047 7.751 1.00 95.88 84 ASN A N 1
ATOM 580 C CA . ASN A 1 84 ? -13.261 3.940 7.914 1.00 95.88 84 ASN A CA 1
ATOM 581 C C . ASN A 1 84 ? -12.366 3.913 6.674 1.00 95.88 84 ASN A C 1
ATOM 583 O O . ASN A 1 84 ? -12.305 2.896 5.980 1.00 95.88 84 ASN A O 1
ATOM 587 N N . SER A 1 85 ? 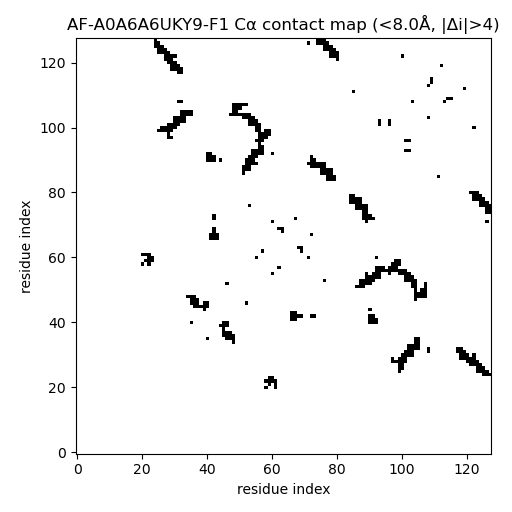-11.636 5.007 6.446 1.00 97.50 85 SER A N 1
ATOM 588 C CA . SER A 1 85 ? -10.657 5.125 5.364 1.00 97.50 85 SER A CA 1
ATOM 589 C C . SER A 1 85 ? -9.309 5.615 5.878 1.00 97.50 85 SER A C 1
ATOM 591 O O . SER A 1 85 ? -9.243 6.543 6.683 1.00 97.50 85 SER A O 1
ATOM 593 N N . PHE A 1 86 ? -8.237 5.019 5.366 1.00 98.25 86 PHE A N 1
ATOM 594 C CA . PHE A 1 86 ? -6.854 5.305 5.737 1.00 98.25 86 PHE A CA 1
ATOM 595 C C . PHE A 1 86 ? -6.023 5.513 4.477 1.00 98.25 86 PHE A C 1
ATOM 597 O O . PHE A 1 86 ? -6.198 4.794 3.497 1.00 98.25 86 PHE A O 1
ATOM 604 N N . GLN A 1 87 ? -5.123 6.492 4.496 1.00 98.50 87 GLN A N 1
ATOM 605 C CA . GLN A 1 87 ? -4.254 6.786 3.360 1.00 98.50 87 GLN A CA 1
ATOM 606 C C . GLN A 1 87 ? -2.825 6.354 3.657 1.00 98.50 87 GLN A C 1
ATOM 608 O O . GLN A 1 87 ? -2.299 6.628 4.736 1.00 98.50 87 GLN A O 1
ATOM 613 N N . GLY A 1 88 ? -2.214 5.708 2.674 1.00 98.38 88 GLY A N 1
ATOM 614 C CA . GLY A 1 88 ? -0.807 5.352 2.671 1.00 98.38 88 GLY A CA 1
ATOM 615 C C . GLY A 1 88 ? -0.202 5.511 1.284 1.00 98.38 88 GLY A C 1
ATOM 616 O O . GLY A 1 88 ? -0.795 6.114 0.389 1.00 98.38 88 GLY A O 1
ATOM 617 N N . THR A 1 89 ? 0.986 4.950 1.105 1.00 98.69 89 THR A N 1
ATOM 618 C CA . THR A 1 89 ? 1.759 5.045 -0.135 1.00 98.69 89 THR A CA 1
ATOM 619 C C . THR A 1 89 ? 2.077 3.658 -0.673 1.00 98.69 89 THR A C 1
ATOM 621 O O . THR A 1 89 ? 2.537 2.790 0.068 1.00 98.69 89 THR A O 1
ATOM 624 N N . VAL A 1 90 ? 1.878 3.450 -1.973 1.00 98.56 90 VAL A N 1
ATOM 625 C CA . VAL A 1 90 ? 2.333 2.232 -2.655 1.00 98.56 90 VAL A CA 1
ATOM 626 C C . VAL A 1 90 ? 3.862 2.217 -2.684 1.00 98.56 90 VAL A C 1
ATOM 628 O O . VAL A 1 90 ? 4.496 3.124 -3.231 1.00 98.56 90 VAL A O 1
ATOM 631 N N . TYR A 1 91 ? 4.443 1.182 -2.086 1.00 98.44 91 TYR A N 1
ATOM 632 C CA . TYR A 1 91 ? 5.869 1.113 -1.757 1.00 98.44 91 TYR A CA 1
ATOM 633 C C . TYR A 1 91 ? 6.557 -0.155 -2.269 1.00 98.44 91 TYR A C 1
ATOM 635 O O . TYR A 1 91 ? 7.746 -0.125 -2.594 1.00 98.44 91 TYR A O 1
ATOM 643 N N . ASP A 1 92 ? 5.831 -1.268 -2.353 1.00 98.44 92 ASP A N 1
ATOM 644 C CA . ASP A 1 92 ? 6.449 -2.575 -2.564 1.00 98.44 92 ASP A CA 1
ATOM 645 C C . ASP A 1 92 ? 5.530 -3.553 -3.310 1.00 98.44 92 ASP A C 1
ATOM 647 O O . ASP A 1 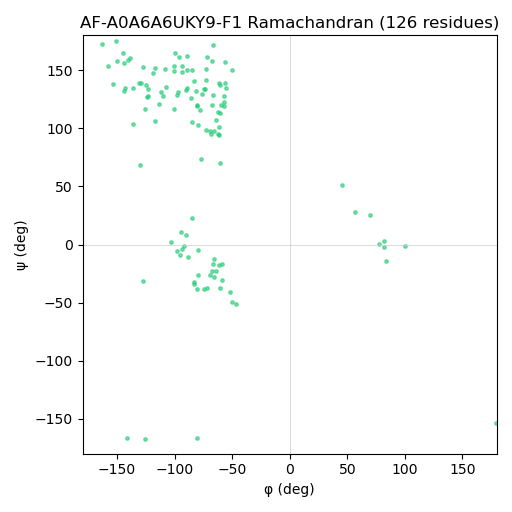92 ? 4.359 -3.267 -3.585 1.00 98.44 92 ASP A O 1
ATOM 651 N N . THR A 1 93 ? 6.075 -4.723 -3.629 1.00 98.38 93 THR A N 1
ATOM 652 C CA . THR A 1 93 ? 5.363 -5.868 -4.188 1.00 98.38 93 THR A CA 1
ATOM 653 C C . THR A 1 93 ? 5.359 -7.005 -3.177 1.00 98.38 93 THR A C 1
ATOM 655 O O . THR A 1 93 ? 6.409 -7.517 -2.807 1.00 98.38 93 THR A O 1
ATOM 658 N N . CYS A 1 94 ? 4.177 -7.457 -2.779 1.00 98.25 94 CYS A N 1
ATOM 659 C CA . CYS A 1 94 ? 4.015 -8.647 -1.961 1.00 98.25 94 CYS A CA 1
ATOM 660 C C . CYS A 1 94 ? 3.983 -9.895 -2.855 1.00 98.25 94 CYS A C 1
ATOM 662 O O . CYS A 1 94 ? 2.981 -10.178 -3.520 1.00 98.25 94 CYS A O 1
ATOM 664 N N . GLU A 1 95 ? 5.075 -10.661 -2.859 1.00 96.62 95 GLU A N 1
ATOM 665 C CA . GLU A 1 95 ? 5.215 -11.855 -3.704 1.00 96.62 95 GLU A CA 1
ATOM 666 C C . GLU A 1 95 ? 4.310 -13.022 -3.281 1.00 96.62 95 GLU A C 1
ATOM 668 O O . GLU A 1 95 ? 3.923 -13.842 -4.112 1.00 96.62 95 GLU A O 1
ATOM 673 N N . GLY A 1 96 ? 3.939 -13.082 -1.998 1.00 96.50 96 GLY A N 1
ATOM 674 C CA . GLY A 1 96 ? 3.062 -14.116 -1.439 1.00 96.50 96 GLY A CA 1
ATOM 675 C C . GLY A 1 96 ? 1.576 -13.746 -1.390 1.00 96.50 96 GLY A C 1
ATOM 676 O O . GLY A 1 96 ? 0.760 -14.570 -0.979 1.00 96.50 96 GLY A O 1
ATOM 677 N N . CYS A 1 97 ? 1.205 -12.521 -1.770 1.00 97.94 97 CYS A N 1
ATOM 678 C CA . CYS A 1 97 ? -0.170 -12.044 -1.654 1.00 97.94 97 CYS A CA 1
ATOM 679 C C . CYS A 1 97 ? -1.032 -12.496 -2.838 1.00 97.94 97 CYS A C 1
ATOM 681 O O . CYS A 1 97 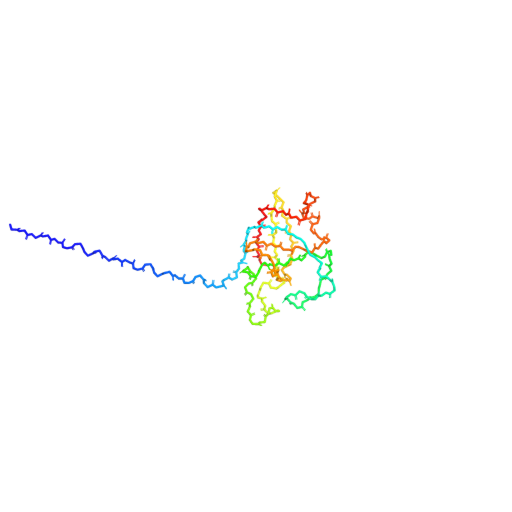? -0.614 -12.454 -3.996 1.00 97.94 97 CYS A O 1
ATOM 683 N N . ALA A 1 98 ? -2.280 -12.867 -2.546 1.00 97.75 98 ALA A N 1
ATOM 684 C CA . ALA A 1 98 ? -3.297 -13.089 -3.568 1.00 97.75 98 ALA A CA 1
ATOM 685 C C . ALA A 1 98 ? -3.684 -11.773 -4.268 1.00 97.75 98 ALA A C 1
ATOM 687 O O . ALA A 1 98 ? -3.526 -10.691 -3.703 1.00 97.75 98 ALA A O 1
ATOM 688 N N . ALA A 1 99 ? -4.231 -11.869 -5.484 1.00 97.12 99 ALA A N 1
ATOM 689 C CA . ALA A 1 99 ? -4.765 -10.710 -6.198 1.00 97.12 99 ALA A CA 1
ATOM 690 C C . ALA A 1 99 ? -5.825 -9.980 -5.354 1.00 97.12 99 ALA A C 1
ATOM 692 O O . ALA A 1 99 ? -6.711 -10.610 -4.780 1.00 97.12 99 ALA A O 1
ATOM 693 N N . GLY A 1 100 ? -5.745 -8.653 -5.305 1.00 97.38 100 GLY A N 1
ATOM 694 C CA . GLY A 1 100 ? -6.576 -7.784 -4.478 1.00 97.38 100 GLY A CA 1
ATOM 695 C C . GLY A 1 100 ? -6.092 -7.614 -3.036 1.00 97.38 100 GLY A C 1
ATOM 696 O O . GLY A 1 100 ? -6.559 -6.686 -2.375 1.00 97.38 100 GLY A O 1
ATOM 697 N N . SER A 1 101 ? -5.171 -8.452 -2.552 1.00 98.50 101 SER A N 1
ATOM 698 C CA . SER A 1 101 ? -4.632 -8.356 -1.194 1.00 98.50 101 SER A CA 1
ATOM 699 C C . SER A 1 101 ? -3.468 -7.368 -1.099 1.00 98.50 101 SER A C 1
ATOM 701 O O . SER A 1 101 ? -2.707 -7.174 -2.052 1.00 98.50 101 SER A O 1
ATOM 703 N N . ILE A 1 102 ? -3.328 -6.765 0.078 1.00 98.69 102 ILE A N 1
ATOM 704 C CA . ILE A 1 102 ? -2.322 -5.756 0.408 1.00 98.69 102 ILE A CA 1
ATOM 705 C C . ILE A 1 102 ? -1.560 -6.141 1.677 1.00 98.69 102 ILE A C 1
ATOM 707 O O . ILE A 1 102 ? -2.100 -6.818 2.552 1.00 98.69 102 ILE A O 1
ATOM 711 N N . ASP A 1 103 ? -0.321 -5.675 1.793 1.00 98.50 103 ASP A N 1
ATOM 712 C CA . ASP A 1 103 ? 0.521 -5.906 2.969 1.00 98.50 103 ASP A CA 1
ATOM 713 C C . ASP A 1 103 ? 1.014 -4.563 3.514 1.00 98.50 103 ASP A C 1
ATOM 715 O O . ASP A 1 103 ? 1.681 -3.806 2.808 1.00 98.50 103 ASP A O 1
ATOM 719 N N . LEU A 1 104 ? 0.620 -4.207 4.733 1.00 98.62 104 LEU A N 1
ATOM 720 C CA . LEU A 1 104 ? 0.961 -2.918 5.339 1.00 98.62 104 LEU A CA 1
ATOM 721 C C . LEU A 1 104 ? 2.287 -3.022 6.097 1.00 98.62 104 LEU A C 1
ATOM 723 O O . LEU A 1 104 ? 2.721 -4.101 6.497 1.00 98.62 104 LEU A O 1
ATOM 727 N N . SER A 1 105 ? 2.908 -1.884 6.385 1.00 98.25 105 SER A N 1
ATOM 728 C CA . SER A 1 105 ? 4.001 -1.869 7.355 1.00 98.25 105 SER A CA 1
ATOM 729 C C . SER A 1 105 ? 3.531 -2.318 8.747 1.00 98.25 105 SER A C 1
ATOM 731 O O . SER A 1 105 ? 2.450 -1.949 9.224 1.00 98.25 105 SER A O 1
ATOM 733 N N . GLN A 1 106 ? 4.362 -3.121 9.418 1.00 97.12 106 GLN A N 1
ATOM 734 C CA . GLN A 1 106 ? 4.048 -3.755 10.704 1.00 97.12 106 GLN A CA 1
ATOM 735 C C . GLN A 1 106 ? 3.539 -2.793 11.787 1.00 97.12 106 GLN A C 1
ATOM 737 O O . GLN A 1 106 ? 2.630 -3.135 12.541 1.00 97.12 106 GLN A O 1
ATOM 742 N N . GLY A 1 107 ? 4.119 -1.601 11.894 1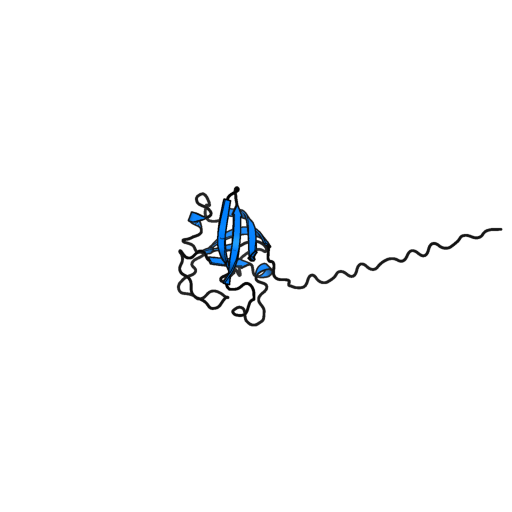.00 96.62 107 GLY A N 1
ATOM 743 C CA . GLY A 1 107 ? 3.738 -0.597 12.887 1.00 96.62 107 GLY A CA 1
ATOM 744 C C . GLY A 1 107 ? 2.483 0.191 12.514 1.00 96.62 107 GLY A C 1
ATOM 745 O O . GLY A 1 107 ? 1.760 0.643 13.403 1.00 96.62 107 GLY A O 1
ATOM 746 N N . TRP A 1 108 ? 2.170 0.320 11.222 1.00 97.62 108 TRP A N 1
ATOM 747 C CA . TRP A 1 108 ? 0.955 1.004 10.778 1.00 97.62 108 TRP A CA 1
ATOM 748 C C . TRP A 1 108 ? -0.280 0.100 10.807 1.00 97.62 108 TRP A C 1
ATOM 750 O O . TRP A 1 108 ? -1.366 0.567 11.151 1.00 97.62 108 TRP A O 1
ATOM 760 N N . PHE A 1 109 ? -0.129 -1.197 10.528 1.00 98.06 109 PHE A N 1
ATOM 761 C CA . PHE A 1 109 ? -1.234 -2.161 10.519 1.00 98.06 109 PHE A CA 1
ATOM 762 C C . PHE A 1 109 ? -2.174 -2.088 11.736 1.00 98.06 109 PHE A C 1
ATOM 764 O O . PHE A 1 109 ? -3.376 -1.943 11.515 1.00 98.06 109 PHE A O 1
ATOM 771 N N . PRO A 1 110 ? -1.708 -2.100 13.004 1.00 95.94 110 PRO A N 1
ATOM 772 C CA . PRO A 1 110 ? -2.608 -2.013 14.160 1.00 95.94 110 PRO A CA 1
ATOM 773 C C . PRO A 1 110 ? -3.325 -0.658 14.283 1.00 95.94 110 PRO A C 1
ATOM 775 O O . PRO A 1 110 ? -4.332 -0.564 14.980 1.00 95.94 110 PRO A O 1
ATOM 778 N N . THR A 1 111 ? -2.852 0.391 13.600 1.00 94.38 111 THR A N 1
ATOM 779 C CA . THR A 1 111 ? -3.572 1.674 13.503 1.00 94.38 111 THR A CA 1
ATOM 780 C C . THR A 1 111 ? -4.772 1.565 12.560 1.00 94.38 111 THR A C 1
ATOM 782 O O . THR A 1 111 ? -5.827 2.133 12.832 1.00 94.38 111 THR A O 1
ATOM 785 N N . VAL A 1 112 ? -4.617 0.828 11.457 1.00 95.50 112 VAL A N 1
ATOM 786 C CA . VAL A 1 112 ? -5.662 0.621 10.440 1.00 95.50 112 VAL A CA 1
ATOM 787 C C . VAL A 1 112 ? -6.651 -0.468 10.879 1.00 95.50 112 VAL A C 1
ATOM 789 O O . VAL A 1 112 ? -7.860 -0.341 10.684 1.00 95.50 112 VAL A O 1
ATOM 792 N N . PHE A 1 113 ? -6.141 -1.522 11.517 1.00 96.12 113 PHE A N 1
ATOM 793 C CA . PHE A 1 113 ? -6.868 -2.730 11.900 1.00 96.12 113 PHE A CA 1
ATOM 794 C C . PHE A 1 113 ? -6.627 -3.090 13.379 1.00 96.12 113 PHE A C 1
ATOM 796 O O . PHE A 1 113 ? -6.007 -4.112 13.677 1.00 96.12 113 PHE A O 1
ATOM 803 N N . PRO A 1 114 ? -7.129 -2.291 14.338 1.00 89.94 114 PRO A N 1
ATOM 804 C CA . PRO A 1 114 ? -6.817 -2.452 15.764 1.00 89.94 114 PRO A CA 1
ATOM 805 C C . PRO A 1 114 ? -7.312 -3.767 16.378 1.00 89.94 114 PRO A C 1
ATOM 807 O O . PRO A 1 114 ? -6.800 -4.201 17.405 1.00 89.94 114 PRO A O 1
ATOM 810 N N . THR A 1 115 ? -8.318 -4.397 15.770 1.00 83.38 115 THR A N 1
ATOM 811 C CA . THR A 1 115 ? -8.870 -5.688 16.203 1.00 83.38 115 THR A CA 1
ATOM 812 C C . THR A 1 115 ? -8.418 -6.861 15.332 1.00 83.38 115 THR A C 1
ATOM 814 O O . THR A 1 115 ? -8.878 -7.979 15.555 1.00 83.38 115 THR A O 1
ATOM 817 N N . GLY A 1 116 ? -7.560 -6.627 14.333 1.00 71.81 116 GLY A N 1
ATOM 818 C CA . GLY A 1 116 ? -7.051 -7.684 13.463 1.00 71.81 116 GLY A CA 1
ATOM 819 C C . GLY A 1 116 ? -6.031 -8.560 14.190 1.00 71.81 116 GLY A C 1
ATOM 820 O O . GLY A 1 116 ? -5.102 -8.050 14.810 1.00 71.81 116 GLY A O 1
ATOM 821 N N . ASP A 1 117 ? -6.152 -9.878 14.058 1.00 85.69 117 ASP A N 1
ATOM 822 C CA . ASP A 1 117 ? -5.202 -10.883 14.566 1.00 85.69 117 ASP A CA 1
ATOM 823 C C . ASP A 1 117 ? -4.030 -11.136 13.594 1.00 85.69 117 ASP A C 1
ATOM 825 O O . ASP A 1 117 ? -3.373 -12.176 13.621 1.00 85.69 117 ASP A O 1
ATOM 829 N N . GLY A 1 118 ? -3.761 -10.151 12.735 1.00 92.56 118 GLY A N 1
ATOM 830 C CA . GLY A 1 118 ? -2.720 -10.161 11.712 1.00 92.56 118 GLY A CA 1
ATOM 831 C C . GLY A 1 118 ? -3.195 -10.475 10.298 1.00 92.56 118 GLY A C 1
ATOM 832 O O . GLY A 1 118 ? -2.398 -10.393 9.364 1.00 92.56 118 GLY A O 1
ATOM 833 N N . ARG A 1 119 ? -4.491 -10.740 10.108 1.00 96.88 119 ARG A N 1
ATOM 834 C CA . ARG A 1 119 ? -5.129 -10.748 8.789 1.00 96.88 119 ARG A CA 1
ATOM 835 C C . ARG A 1 119 ? -6.539 -10.176 8.872 1.00 96.88 119 ARG A C 1
ATOM 837 O O . ARG A 1 119 ? -7.313 -10.537 9.748 1.00 96.88 119 ARG A O 1
ATOM 844 N N . VAL A 1 120 ? -6.893 -9.303 7.936 1.00 97.81 120 VAL A N 1
ATOM 845 C CA . VAL A 1 120 ? -8.254 -8.764 7.814 1.00 97.81 120 VAL A CA 1
ATOM 846 C C . VAL A 1 120 ? -8.792 -9.049 6.426 1.00 97.81 120 VAL A C 1
ATOM 848 O O . VAL A 1 120 ? -8.147 -8.725 5.437 1.00 97.81 120 VAL A O 1
ATOM 851 N N . HIS A 1 121 ? -9.977 -9.645 6.353 1.00 96.94 121 HIS A N 1
ATOM 852 C CA . HIS A 1 121 ? -10.629 -10.010 5.098 1.00 96.94 121 HIS A CA 1
ATOM 853 C C . HIS A 1 121 ? -11.580 -8.917 4.607 1.00 96.94 121 HIS A C 1
ATOM 855 O O . HIS A 1 121 ? -12.158 -8.176 5.402 1.00 96.94 121 HIS A O 1
ATOM 861 N N . GLY A 1 122 ? -11.807 -8.861 3.293 1.00 96.44 122 GLY A N 1
ATOM 862 C CA . GLY A 1 122 ? -12.799 -7.958 2.700 1.00 96.44 122 GLY A CA 1
ATOM 863 C C . GLY A 1 122 ? -12.401 -6.482 2.767 1.00 96.44 122 GLY A C 1
ATOM 864 O O . GLY A 1 122 ? -13.263 -5.605 2.770 1.00 96.44 122 GLY A O 1
ATOM 865 N N . VAL A 1 123 ? -11.099 -6.206 2.831 1.00 98.12 123 VAL A N 1
ATOM 866 C CA . VAL A 1 123 ? -10.551 -4.853 2.759 1.00 98.12 123 VAL A CA 1
ATOM 867 C C . VAL A 1 123 ? -10.640 -4.372 1.320 1.00 98.12 123 VAL A C 1
ATOM 869 O O . VAL A 1 123 ? -10.287 -5.099 0.394 1.00 98.12 123 VAL A O 1
ATOM 872 N N . THR A 1 124 ? -11.104 -3.140 1.128 1.00 98.50 124 THR A N 1
ATOM 873 C CA . THR A 1 124 ? -11.167 -2.497 -0.191 1.00 98.50 124 THR A CA 1
ATOM 874 C C . THR A 1 124 ? -10.114 -1.407 -0.290 1.00 98.50 124 THR A C 1
ATOM 876 O O . THR A 1 124 ? -9.739 -0.817 0.722 1.00 98.50 124 THR A O 1
ATOM 879 N N . TRP A 1 125 ? -9.620 -1.129 -1.492 1.00 98.62 125 TRP A N 1
ATOM 880 C CA . TRP A 1 125 ? -8.662 -0.049 -1.701 1.00 98.62 125 TRP A CA 1
ATOM 881 C C . TRP A 1 125 ? -8.775 0.580 -3.089 1.00 98.62 125 TRP A C 1
ATOM 883 O O . TRP A 1 125 ? -9.281 -0.039 -4.027 1.00 98.62 125 TRP A O 1
ATOM 893 N N . SER A 1 126 ? -8.288 1.816 -3.210 1.00 98.31 126 SER A N 1
ATOM 894 C CA . SER A 1 126 ? -8.151 2.553 -4.473 1.00 98.31 126 SER A CA 1
ATOM 895 C C . SER A 1 126 ? -6.890 3.419 -4.485 1.00 98.31 126 SER A C 1
ATOM 897 O O . SER A 1 126 ? -6.372 3.768 -3.426 1.00 98.31 126 SER A O 1
ATOM 899 N N . ILE A 1 127 ? -6.378 3.741 -5.6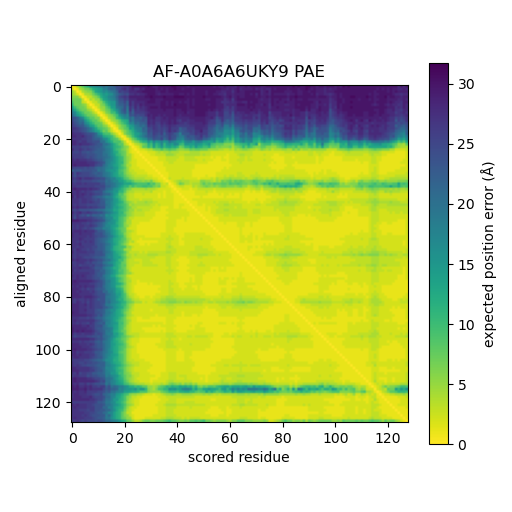70 1.00 97.88 127 ILE A N 1
ATOM 900 C CA . ILE A 1 127 ? -5.118 4.451 -5.892 1.00 97.88 127 ILE A CA 1
ATOM 901 C C . ILE A 1 127 ? -5.371 5.688 -6.759 1.00 97.88 127 ILE A C 1
ATOM 903 O O . ILE A 1 127 ? -6.084 5.615 -7.759 1.00 97.88 127 ILE A O 1
ATOM 907 N N . SER A 1 128 ? -4.752 6.812 -6.386 1.00 91.31 128 SER A N 1
ATOM 908 C CA . SER A 1 128 ? -4.812 8.106 -7.092 1.00 91.31 128 SER A CA 1
ATOM 909 C C . SER A 1 128 ? -3.419 8.684 -7.344 1.00 91.31 128 SER A C 1
ATOM 911 O O . SER A 1 128 ? -2.608 8.668 -6.389 1.00 91.31 128 SER A O 1
#

Secondary structure (DSSP, 8-state):
---PPP---------------PPPSEEEEEEEEE---SSBPTTS-B--TTS-EEEEEHHHH---S-GGG-TTTT-EEEEEETTEEEEEEEEEEETTPPTT-EEEETTTHHHH-TT-SS-EEEEEEEE-

Foldseek 3Di:
DDDDDDDPPPPDPPDPPPPPLDADQKFWWKEFADAQPDDFALLRDGDHLQAFEKAAECSNLVADPRSVPRPQAQWWKWKDDPRDIDIHGYGHYDDPDDHRYMYTRNNCVCVVVVPDPRMDHGMIMGTD

pLDDT: mean 88.91, std 16.38, range [40.88, 98.75]